Protein AF-W0UA35-F1 (afdb_monomer)

Sequence (56 aa):
VEHNRGHHVRVATPEDPASARYGETFWEFLPRCVIGSVASAWAIEKRRLARQNKPV

pLDDT: mean 96.51, std 2.16, range [85.75, 98.56]

Solvent-accessible surface area (backbone atoms only — not comparable to full-atom values): 3297 Å² total; per-residue (Å²): 110,30,61,77,72,39,37,69,75,32,64,82,37,95,88,16,42,80,42,80,56,90,90,58,48,70,79,62,40,51,61,49,21,54,56,40,40,54,53,50,28,51,56,54,47,45,55,53,28,54,78,66,78,42,84,126

Mean predicted aligned error: 2.33 Å

Structure (mmCIF, N/CA/C/O backbone):
data_AF-W0UA35-F1
#
_entry.id   AF-W0UA35-F1
#
loop_
_atom_site.group_PDB
_atom_site.id
_atom_site.type_symbol
_atom_site.label_atom_id
_atom_site.label_alt_id
_atom_site.label_comp_id
_atom_site.label_asym_id
_atom_site.label_entity_id
_atom_site.label_seq_id
_atom_site.pdbx_PDB_ins_code
_atom_site.Cartn_x
_atom_site.Cartn_y
_atom_site.Cartn_z
_atom_site.occupancy
_atom_site.B_iso_or_equiv
_atom_site.auth_seq_id
_atom_site.auth_comp_id
_atom_site.auth_asym_id
_atom_site.auth_atom_id
_atom_site.pdbx_PDB_model_num
ATOM 1 N N . VAL A 1 1 ? -4.807 -5.455 8.054 1.00 85.75 1 VAL A N 1
ATOM 2 C CA . VAL A 1 1 ? -6.033 -4.626 7.903 1.00 85.75 1 VAL A CA 1
ATOM 3 C C . VAL A 1 1 ? -6.151 -4.105 6.482 1.00 85.75 1 VAL A C 1
ATOM 5 O O . VAL A 1 1 ? -7.150 -4.414 5.849 1.00 85.75 1 VAL A O 1
ATOM 8 N N . GLU A 1 2 ? -5.131 -3.399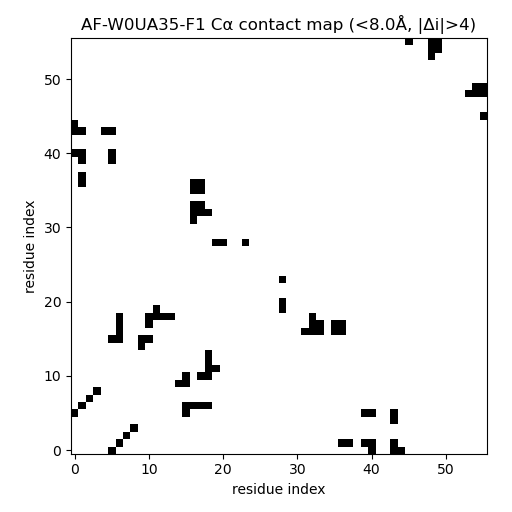 5.986 1.00 95.38 2 GLU A N 1
ATOM 9 C CA . GLU A 1 2 ? -5.054 -2.869 4.615 1.00 95.38 2 GLU A CA 1
ATOM 10 C C . GLU A 1 2 ? -5.244 -3.959 3.557 1.00 95.38 2 GLU A C 1
ATOM 12 O O . GLU A 1 2 ? -6.261 -3.941 2.885 1.00 95.38 2 GLU A O 1
ATOM 17 N N . HIS A 1 3 ? -4.369 -4.967 3.509 1.00 94.50 3 HIS A N 1
ATOM 18 C CA . HIS A 1 3 ? -4.379 -5.960 2.431 1.00 94.50 3 HIS A CA 1
ATOM 19 C C . HIS A 1 3 ? -5.780 -6.550 2.155 1.00 94.50 3 HIS A C 1
ATOM 21 O O . HIS A 1 3 ? -6.317 -6.431 1.060 1.00 94.50 3 HIS A O 1
ATOM 27 N N . ASN A 1 4 ? -6.444 -7.092 3.181 1.00 94.19 4 ASN A N 1
ATOM 28 C CA . ASN A 1 4 ? -7.744 -7.759 3.021 1.00 94.19 4 ASN A CA 1
ATOM 29 C C . ASN A 1 4 ? -8.932 -6.800 2.835 1.00 94.19 4 ASN A C 1
ATOM 31 O O . ASN A 1 4 ? -9.938 -7.187 2.253 1.00 94.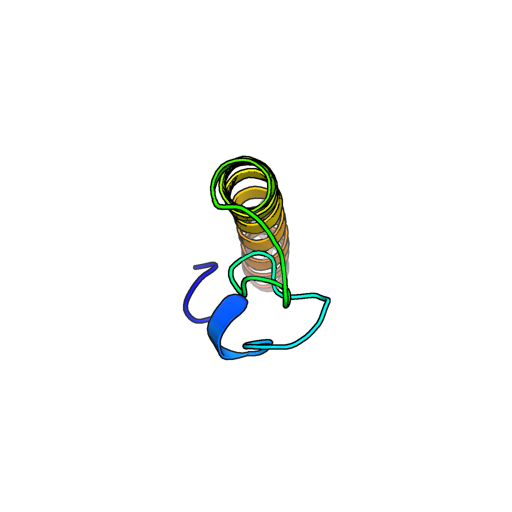19 4 ASN A O 1
ATOM 35 N N . ARG A 1 5 ? -8.878 -5.587 3.403 1.00 92.38 5 ARG A N 1
ATOM 36 C CA . ARG A 1 5 ? -10.029 -4.652 3.448 1.00 92.38 5 ARG A CA 1
ATOM 37 C C . ARG A 1 5 ? -9.830 -3.395 2.592 1.00 92.38 5 ARG A C 1
ATOM 39 O O . ARG A 1 5 ? -10.699 -2.526 2.561 1.00 92.38 5 ARG A O 1
ATOM 46 N N . GLY A 1 6 ? -8.673 -3.284 1.958 1.00 94.94 6 GLY A N 1
ATOM 47 C CA . GLY A 1 6 ? -8.213 -2.211 1.092 1.00 94.94 6 GLY A CA 1
ATOM 48 C C . GLY A 1 6 ? -7.838 -2.801 -0.256 1.00 94.94 6 GLY A C 1
ATOM 49 O O . GLY A 1 6 ? -8.696 -2.819 -1.135 1.00 94.94 6 GLY A O 1
ATOM 50 N N . HIS A 1 7 ? -6.616 -3.329 -0.378 1.00 96.50 7 HIS A N 1
ATOM 51 C CA . HIS A 1 7 ? -6.090 -3.919 -1.613 1.00 96.50 7 HIS A CA 1
ATOM 52 C C . HIS A 1 7 ? -7.054 -4.911 -2.277 1.00 96.50 7 HIS A C 1
ATOM 54 O O . HIS A 1 7 ? -7.511 -4.639 -3.375 1.00 96.50 7 HIS A O 1
ATOM 60 N N . HIS A 1 8 ? -7.476 -5.995 -1.611 1.00 97.25 8 HIS A N 1
ATOM 61 C CA . HIS A 1 8 ? -8.387 -6.987 -2.224 1.00 97.25 8 HIS A CA 1
ATOM 62 C C . HIS A 1 8 ? -9.727 -6.399 -2.695 1.00 97.25 8 HIS A C 1
ATOM 64 O O . HIS A 1 8 ? -10.335 -6.913 -3.625 1.00 97.25 8 HIS A O 1
ATOM 70 N N . VAL A 1 9 ? -10.189 -5.308 -2.076 1.00 96.00 9 VAL A N 1
ATOM 71 C CA . VAL A 1 9 ? -11.443 -4.632 -2.454 1.00 96.00 9 VAL A CA 1
ATOM 72 C C . VAL A 1 9 ? -11.263 -3.753 -3.697 1.00 96.00 9 VAL A C 1
ATOM 74 O O . VAL A 1 9 ? -12.231 -3.502 -4.409 1.00 96.00 9 VAL A O 1
ATOM 77 N N . ARG A 1 10 ? -10.048 -3.253 -3.940 1.00 94.50 10 ARG A N 1
ATOM 78 C CA . ARG A 1 10 ? -9.721 -2.274 -4.991 1.00 94.50 10 ARG A CA 1
ATOM 79 C C . ARG A 1 10 ? -8.609 -2.756 -5.924 1.00 94.50 10 ARG A C 1
ATOM 81 O O . ARG A 1 10 ? -7.983 -1.954 -6.602 1.00 94.50 10 ARG A O 1
ATOM 88 N N . VAL A 1 11 ? -8.328 -4.055 -5.935 1.00 96.62 11 VAL A N 1
ATOM 89 C CA . VAL A 1 11 ? -7.182 -4.611 -6.654 1.00 96.62 11 VAL A CA 1
ATOM 90 C C . VAL A 1 11 ? -7.252 -4.216 -8.127 1.00 96.62 11 VAL A C 1
ATOM 92 O O . VAL A 1 11 ? -8.315 -4.258 -8.745 1.00 96.62 11 VAL A O 1
ATOM 95 N N . ALA A 1 12 ? -6.112 -3.793 -8.668 1.00 94.75 12 ALA A N 1
ATOM 96 C CA . ALA A 1 12 ? -5.954 -3.270 -10.020 1.00 94.75 12 ALA A CA 1
ATOM 97 C C . ALA A 1 12 ? -6.751 -1.987 -10.350 1.00 94.75 12 ALA A C 1
ATOM 99 O O . ALA A 1 12 ? -6.812 -1.609 -11.521 1.00 94.75 12 ALA A O 1
ATOM 100 N N . THR A 1 13 ? -7.316 -1.275 -9.364 1.00 95.38 13 THR A N 1
ATOM 101 C CA . THR A 1 13 ? -7.902 0.061 -9.576 1.00 95.38 13 THR A CA 1
ATOM 102 C C . THR A 1 13 ? -6.904 1.181 -9.238 1.00 95.38 13 THR A C 1
ATOM 104 O O . THR A 1 13 ? -5.946 0.959 -8.491 1.00 95.38 13 THR A O 1
ATOM 107 N N . PRO A 1 14 ? -7.092 2.413 -9.758 1.00 93.38 14 PRO A N 1
ATOM 108 C CA . PRO A 1 14 ? -6.197 3.543 -9.475 1.00 93.38 14 P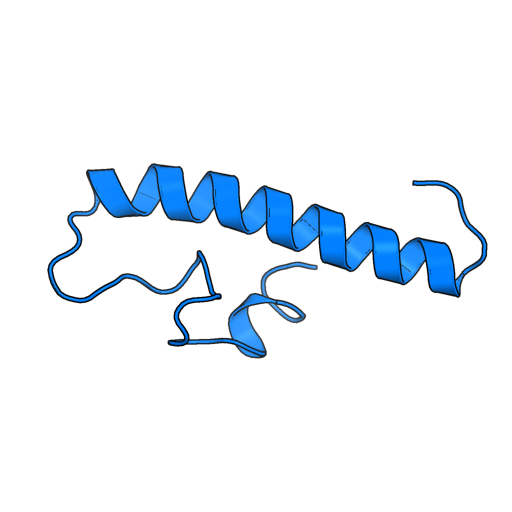RO A CA 1
ATOM 109 C C . PRO A 1 14 ? -6.051 3.898 -7.986 1.00 93.38 14 PRO A C 1
ATOM 111 O O . PRO A 1 14 ? -5.041 4.481 -7.585 1.00 93.38 14 PRO A O 1
ATOM 114 N N . GLU A 1 15 ? -7.054 3.566 -7.173 1.00 93.50 15 GLU A N 1
ATOM 115 C CA . GLU A 1 15 ? -7.111 3.830 -5.732 1.00 93.50 15 GLU A CA 1
ATOM 116 C C . GLU A 1 15 ? -6.374 2.780 -4.888 1.00 93.50 15 GLU A C 1
ATOM 118 O O . GLU A 1 15 ? -6.300 2.922 -3.662 1.00 93.50 15 GLU A O 1
ATOM 123 N N . ASP A 1 16 ? -5.871 1.709 -5.502 1.00 96.94 16 ASP A N 1
ATOM 124 C CA . ASP A 1 16 ? -5.069 0.704 -4.821 1.00 96.94 16 ASP A CA 1
ATOM 125 C C . ASP A 1 16 ? -3.570 1.031 -4.912 1.00 96.94 16 ASP A C 1
ATOM 127 O O . ASP A 1 16 ? -2.948 0.893 -5.970 1.00 96.94 16 ASP A O 1
ATOM 131 N N . PRO A 1 17 ? -2.939 1.439 -3.797 1.00 96.69 17 PRO A N 1
ATOM 132 C CA . PRO A 1 17 ? -1.516 1.732 -3.791 1.00 96.69 17 PRO A CA 1
ATOM 133 C C . PRO A 1 17 ? -0.657 0.485 -4.045 1.00 96.69 17 PRO A C 1
ATOM 135 O O . PRO A 1 17 ? 0.454 0.635 -4.550 1.00 96.69 17 PRO A O 1
ATOM 138 N N . ALA A 1 18 ? -1.161 -0.716 -3.740 1.00 97.38 18 ALA A N 1
ATOM 139 C CA . ALA A 1 18 ? -0.422 -1.969 -3.857 1.00 97.38 18 ALA A CA 1
ATOM 140 C C . ALA A 1 18 ? -0.474 -2.594 -5.262 1.00 97.38 18 ALA A C 1
ATOM 142 O O . ALA A 1 18 ? 0.254 -3.550 -5.528 1.00 97.38 18 ALA A O 1
ATOM 143 N N . SER A 1 19 ? -1.264 -2.032 -6.181 1.00 97.56 19 SER A N 1
ATOM 144 C CA . SER A 1 19 ? -1.228 -2.397 -7.597 1.00 97.56 19 SER A CA 1
ATOM 145 C C . SER A 1 19 ? -0.197 -1.549 -8.339 1.00 97.56 19 SER A C 1
ATOM 147 O O . SER A 1 19 ? -0.241 -0.314 -8.310 1.00 97.56 19 SER A O 1
ATOM 149 N N . ALA A 1 20 ? 0.755 -2.211 -8.996 1.00 96.44 20 ALA A N 1
ATOM 150 C CA . ALA A 1 20 ? 1.719 -1.546 -9.865 1.00 96.44 20 ALA A CA 1
ATOM 151 C C . ALA A 1 20 ? 1.021 -1.018 -11.124 1.00 96.44 20 ALA A C 1
ATOM 153 O O . ALA A 1 20 ? 0.130 -1.670 -11.678 1.00 96.44 20 ALA A O 1
ATOM 154 N N . ARG A 1 21 ? 1.422 0.169 -11.579 1.00 95.75 21 ARG A N 1
ATOM 155 C CA . ARG A 1 21 ? 0.911 0.747 -12.828 1.00 95.75 21 ARG A CA 1
ATOM 156 C C . ARG A 1 21 ? 1.699 0.203 -14.015 1.00 95.75 21 ARG A C 1
ATOM 158 O O . ARG A 1 21 ? 2.865 -0.165 -13.889 1.00 95.75 21 ARG A O 1
ATOM 165 N N . TYR A 1 22 ? 1.077 0.189 -15.191 1.00 96.00 22 TYR A N 1
ATOM 166 C CA . TYR A 1 22 ? 1.786 -0.171 -16.415 1.00 96.00 22 TYR A CA 1
ATOM 167 C C . TYR A 1 22 ? 2.958 0.792 -16.657 1.00 96.00 22 TYR A C 1
ATOM 169 O O . TYR A 1 22 ? 2.768 2.007 -16.662 1.00 96.00 22 TYR A O 1
ATOM 177 N N . GLY A 1 23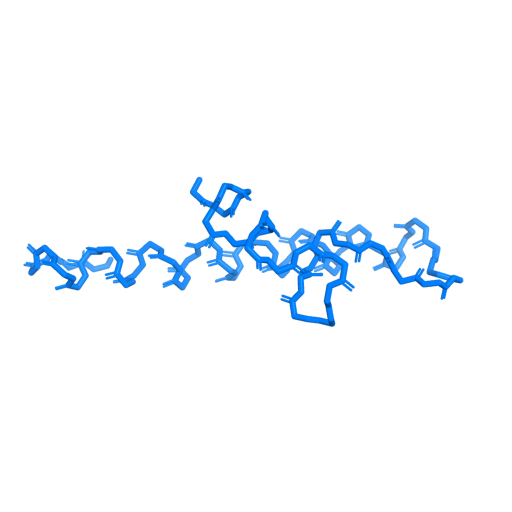 ? 4.159 0.240 -16.848 1.00 97.25 23 GLY A N 1
ATOM 178 C CA . GLY A 1 23 ? 5.386 1.012 -17.067 1.00 97.25 23 GLY A CA 1
ATOM 179 C C . GLY A 1 23 ? 6.015 1.617 -15.807 1.00 97.25 23 GLY A C 1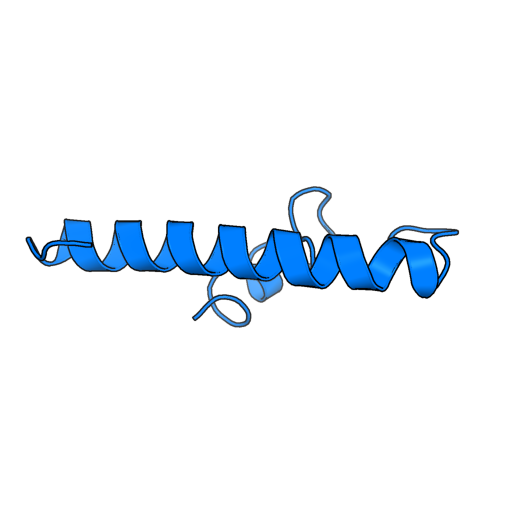
ATOM 180 O O . GLY A 1 23 ? 7.033 2.290 -15.923 1.00 97.25 23 GLY A O 1
ATOM 181 N N . GLU A 1 24 ? 5.453 1.379 -14.620 1.00 97.88 24 GLU A N 1
ATOM 182 C CA . GLU A 1 24 ? 6.029 1.861 -13.365 1.00 97.88 24 GLU A CA 1
ATOM 183 C C . GLU A 1 24 ? 7.282 1.063 -12.999 1.00 97.88 24 GLU A C 1
ATOM 185 O O . GLU A 1 24 ? 7.263 -0.171 -12.935 1.00 97.88 24 GLU A O 1
ATOM 190 N N . THR A 1 25 ? 8.384 1.765 -12.742 1.00 98.56 25 THR A N 1
ATOM 191 C CA . THR A 1 25 ? 9.603 1.119 -12.259 1.00 98.56 25 THR A CA 1
ATOM 192 C C . THR A 1 25 ? 9.442 0.693 -10.804 1.00 98.56 25 THR A C 1
ATOM 194 O O . THR A 1 25 ? 8.661 1.258 -10.038 1.00 98.56 25 THR A O 1
ATOM 197 N N . PHE A 1 26 ? 10.253 -0.273 -10.374 1.00 97.88 26 PHE A N 1
ATOM 198 C CA . PHE A 1 26 ? 10.273 -0.695 -8.973 1.00 97.88 26 PHE A CA 1
ATOM 199 C C . PHE A 1 26 ? 10.496 0.478 -8.002 1.00 97.88 26 PHE A C 1
ATOM 201 O O . PHE A 1 26 ? 9.866 0.544 -6.947 1.00 97.88 26 PHE A O 1
ATOM 208 N N . TRP A 1 27 ? 11.368 1.419 -8.371 1.00 98.19 27 TRP A N 1
ATOM 209 C CA . TRP A 1 27 ? 11.745 2.543 -7.514 1.00 98.19 27 TRP A CA 1
ATOM 210 C C . TRP A 1 27 ? 10.679 3.633 -7.425 1.00 98.19 27 TRP A C 1
ATOM 212 O O . TRP A 1 27 ? 10.624 4.333 -6.419 1.00 98.19 27 TRP A O 1
ATOM 222 N N . GLU A 1 28 ? 9.808 3.751 -8.423 1.00 98.12 28 GLU A N 1
ATOM 223 C CA . GLU A 1 28 ? 8.614 4.602 -8.352 1.00 98.12 28 GLU A CA 1
ATOM 224 C C . GLU A 1 28 ? 7.497 3.908 -7.564 1.00 98.12 28 GLU A C 1
ATOM 226 O O . GLU A 1 28 ? 6.842 4.526 -6.718 1.00 98.12 28 GLU A O 1
ATOM 231 N N . PHE A 1 29 ? 7.328 2.601 -7.788 1.00 98.38 29 PHE A N 1
ATOM 232 C CA . PHE A 1 29 ? 6.317 1.785 -7.125 1.00 98.38 29 PHE A CA 1
ATOM 233 C C . PHE A 1 29 ? 6.528 1.716 -5.613 1.00 98.38 29 PHE A C 1
ATOM 235 O O . PHE A 1 29 ? 5.589 1.955 -4.855 1.00 98.38 29 PHE A O 1
ATOM 242 N N . LEU A 1 30 ? 7.741 1.389 -5.155 1.00 98.56 30 LEU A N 1
ATOM 243 C CA . LEU A 1 30 ? 8.013 1.088 -3.749 1.00 98.56 30 LEU A CA 1
ATOM 244 C C . LEU A 1 30 ? 7.580 2.212 -2.785 1.00 98.56 30 LEU A C 1
ATOM 246 O O . LEU A 1 30 ? 6.781 1.931 -1.886 1.00 98.56 30 LEU A O 1
ATOM 250 N N . PRO A 1 31 ? 8.026 3.475 -2.935 1.00 98.31 31 PRO A N 1
ATOM 251 C CA . PRO A 1 31 ? 7.608 4.540 -2.028 1.00 98.31 31 PRO A CA 1
ATOM 252 C C . PRO A 1 31 ? 6.107 4.841 -2.139 1.00 98.31 31 PRO A C 1
ATOM 254 O O . PRO A 1 31 ? 5.453 5.035 -1.111 1.00 98.31 31 PRO A O 1
ATOM 257 N N . ARG A 1 32 ? 5.527 4.821 -3.350 1.00 97.94 32 ARG A N 1
ATOM 258 C CA . ARG A 1 32 ? 4.086 5.048 -3.561 1.00 97.94 32 ARG A CA 1
ATOM 259 C C . ARG A 1 32 ? 3.241 3.977 -2.871 1.00 97.94 32 ARG A C 1
ATOM 261 O O . ARG A 1 32 ? 2.275 4.305 -2.181 1.00 97.94 32 ARG A O 1
ATOM 268 N N . CYS A 1 33 ? 3.614 2.715 -3.054 1.00 98.06 33 CYS A N 1
ATOM 269 C CA . CYS A 1 33 ? 2.952 1.559 -2.470 1.00 98.06 33 CYS A CA 1
ATOM 270 C C . CYS A 1 33 ? 3.016 1.612 -0.945 1.00 98.06 33 CYS A C 1
ATOM 272 O O . CYS A 1 33 ? 1.977 1.530 -0.292 1.00 98.06 33 CYS A O 1
ATOM 274 N N . VAL A 1 34 ? 4.204 1.818 -0.367 1.00 98.06 34 VAL A N 1
ATOM 275 C CA . VAL A 1 34 ? 4.385 1.829 1.093 1.00 98.06 34 VAL A CA 1
ATOM 276 C C . VAL A 1 34 ? 3.602 2.972 1.737 1.00 98.06 34 VAL A C 1
ATOM 278 O O . VAL A 1 34 ? 2.790 2.728 2.631 1.00 98.06 34 VAL A O 1
ATOM 281 N N . ILE A 1 35 ? 3.784 4.210 1.264 1.00 98.44 35 ILE A N 1
ATOM 282 C CA . ILE A 1 35 ? 3.116 5.386 1.845 1.00 98.44 35 ILE A CA 1
ATOM 283 C C . ILE A 1 35 ? 1.598 5.279 1.665 1.00 98.44 35 ILE A C 1
ATOM 285 O O . ILE A 1 35 ? 0.838 5.478 2.618 1.00 98.44 35 ILE A O 1
ATOM 289 N N . GLY A 1 36 ? 1.147 4.915 0.463 1.00 98.00 36 GLY A N 1
ATOM 290 C CA . GLY A 1 36 ? -0.273 4.754 0.169 1.00 98.00 36 GLY A CA 1
ATOM 291 C C . GLY A 1 36 ? -0.920 3.640 0.993 1.00 98.00 36 GLY A C 1
ATOM 292 O O . GLY A 1 36 ? -2.025 3.822 1.505 1.00 98.00 36 GLY A O 1
ATOM 293 N N . SER A 1 37 ? -0.228 2.515 1.191 1.00 97.12 37 SER A N 1
ATOM 294 C CA . SER A 1 37 ? -0.731 1.399 1.999 1.00 97.12 37 SER A CA 1
ATOM 295 C C . SER A 1 37 ? -0.848 1.786 3.472 1.00 97.12 37 SER A C 1
ATOM 297 O O . SER A 1 37 ? -1.857 1.486 4.106 1.00 97.12 37 SER A O 1
ATOM 299 N N . VAL A 1 38 ? 0.119 2.523 4.026 1.00 98.00 38 VAL A N 1
ATOM 300 C CA . VAL A 1 38 ? 0.026 3.027 5.409 1.00 98.00 38 VAL A CA 1
ATOM 301 C C . VAL A 1 38 ? -1.163 3.982 5.568 1.00 98.00 38 VAL A C 1
ATOM 303 O O . VAL A 1 38 ? -1.958 3.824 6.498 1.00 98.00 38 VAL A O 1
ATOM 306 N N . ALA A 1 39 ? -1.352 4.920 4.635 1.00 97.56 39 ALA A N 1
ATOM 307 C CA . ALA A 1 39 ? -2.495 5.835 4.655 1.00 97.56 39 ALA A CA 1
ATOM 308 C C . ALA A 1 39 ? -3.843 5.092 4.526 1.00 97.56 39 ALA A C 1
ATOM 310 O O . ALA A 1 39 ? -4.784 5.362 5.279 1.00 97.56 39 ALA A O 1
ATOM 311 N N . SER A 1 40 ? -3.923 4.114 3.617 1.00 97.12 40 SER A N 1
ATOM 312 C CA . SER A 1 40 ? -5.084 3.230 3.428 1.00 97.12 40 SER A CA 1
ATOM 313 C C . SER A 1 40 ? -5.395 2.452 4.711 1.00 97.12 40 SER A C 1
ATOM 315 O O . SER A 1 40 ? -6.540 2.448 5.178 1.00 97.12 40 SER A O 1
ATOM 317 N N . ALA A 1 41 ? -4.371 1.870 5.346 1.00 96.94 41 ALA A N 1
ATOM 318 C CA . ALA A 1 41 ? -4.495 1.140 6.604 1.00 96.94 41 ALA A CA 1
ATOM 319 C C . ALA A 1 41 ? -5.084 2.023 7.709 1.00 96.94 41 ALA A C 1
ATOM 321 O O . ALA A 1 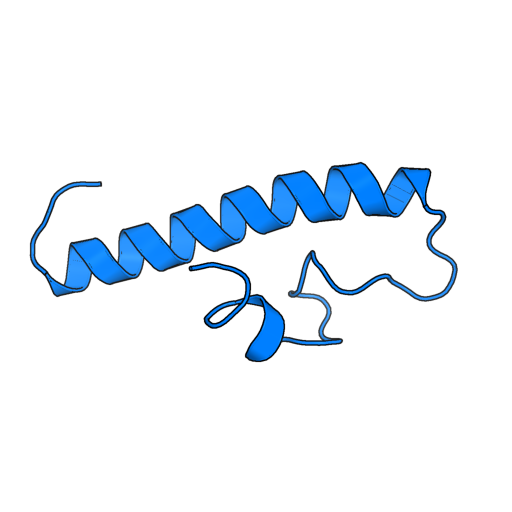41 ? -6.045 1.620 8.369 1.00 96.94 41 ALA A O 1
ATOM 322 N N . TRP A 1 42 ? -4.547 3.236 7.867 1.00 97.88 42 TRP A N 1
ATOM 323 C CA . TRP A 1 42 ? -4.998 4.191 8.874 1.00 97.88 42 TRP A CA 1
ATOM 324 C C . TRP A 1 42 ? -6.455 4.599 8.657 1.00 97.88 42 TRP A C 1
ATOM 326 O O . TRP A 1 42 ? -7.253 4.600 9.593 1.00 97.88 42 TRP A O 1
ATOM 336 N N . ALA A 1 43 ? -6.844 4.887 7.413 1.00 96.94 43 ALA A N 1
ATOM 337 C CA . ALA A 1 43 ? -8.221 5.241 7.081 1.00 96.94 43 ALA A CA 1
ATOM 338 C C . ALA A 1 43 ? -9.205 4.091 7.365 1.00 96.94 43 ALA A C 1
ATOM 340 O O . ALA A 1 43 ? -10.289 4.322 7.911 1.00 96.94 43 ALA A O 1
ATOM 341 N N . ILE A 1 44 ? -8.836 2.851 7.025 1.00 96.62 44 ILE A N 1
ATOM 342 C CA . ILE A 1 44 ? -9.655 1.663 7.311 1.00 96.62 44 ILE A CA 1
ATOM 343 C C . ILE A 1 44 ? -9.801 1.469 8.821 1.00 96.62 44 ILE A C 1
ATOM 345 O O . ILE A 1 44 ? -10.906 1.209 9.308 1.00 96.62 44 ILE A O 1
ATOM 349 N N . GLU A 1 45 ? -8.707 1.610 9.563 1.00 97.56 45 GLU A N 1
ATOM 350 C CA . GLU A 1 45 ? -8.700 1.383 11.002 1.00 97.56 45 GLU A CA 1
ATOM 351 C C . GLU A 1 45 ? -9.462 2.475 11.756 1.00 97.56 45 GLU A C 1
ATOM 353 O O . GLU A 1 45 ? -10.329 2.160 12.570 1.00 97.56 45 GLU A O 1
ATOM 358 N N . LYS A 1 46 ? -9.284 3.745 11.378 1.00 97.75 46 LYS A N 1
ATOM 359 C CA . LYS A 1 46 ? -10.089 4.868 11.879 1.00 97.75 46 LYS A CA 1
ATOM 360 C C . LYS A 1 46 ? -11.589 4.625 11.688 1.00 97.75 46 LYS A C 1
ATOM 362 O O . LYS A 1 46 ? -12.370 4.825 12.615 1.00 97.75 46 LYS A O 1
ATOM 367 N N . ARG A 1 47 ? -12.012 4.127 10.518 1.00 97.25 47 ARG A N 1
ATOM 368 C CA . ARG A 1 47 ? -13.422 3.756 10.266 1.00 97.25 47 ARG A CA 1
ATOM 369 C C . ARG A 1 47 ? -13.876 2.559 11.106 1.00 97.25 47 ARG A C 1
ATOM 371 O O . ARG A 1 47 ? -15.047 2.476 11.474 1.00 97.25 47 ARG A O 1
ATOM 378 N N . ARG A 1 48 ? -12.996 1.594 11.394 1.00 97.00 48 ARG A N 1
ATOM 379 C CA . ARG A 1 48 ? -13.305 0.465 12.289 1.00 97.00 48 ARG A CA 1
ATOM 380 C C . ARG A 1 48 ? -13.527 0.949 13.722 1.00 97.00 48 ARG A C 1
ATOM 382 O O . ARG A 1 48 ? -14.523 0.552 14.318 1.00 97.00 48 ARG A O 1
ATOM 389 N N . LEU A 1 49 ? -12.639 1.796 14.236 1.00 97.88 49 LEU A N 1
ATOM 390 C CA . LEU A 1 49 ? -12.698 2.333 15.598 1.00 97.88 49 LEU A CA 1
ATOM 391 C C . LEU A 1 49 ? -13.908 3.252 15.795 1.00 97.88 49 LEU A C 1
ATOM 393 O O . LEU A 1 49 ? -14.627 3.089 16.778 1.00 97.88 49 LEU A O 1
ATOM 397 N N . ALA A 1 50 ? -14.223 4.102 14.811 1.00 98.00 50 ALA A N 1
ATOM 398 C CA . ALA A 1 50 ? -15.424 4.938 14.832 1.00 98.00 50 ALA A CA 1
ATOM 399 C C . ALA A 1 50 ? -16.715 4.109 14.960 1.00 98.00 50 ALA A C 1
ATOM 401 O O . ALA A 1 50 ? -17.572 4.424 15.778 1.00 98.00 50 ALA A O 1
ATOM 402 N N . ARG A 1 51 ? -16.828 2.985 14.232 1.00 97.44 51 ARG A N 1
ATOM 403 C CA . ARG A 1 51 ? -17.966 2.050 14.367 1.00 97.44 51 ARG A CA 1
ATOM 404 C C . ARG A 1 51 ? -18.048 1.367 15.736 1.00 97.44 51 ARG A C 1
ATOM 406 O O . ARG A 1 51 ? -19.084 0.804 16.064 1.00 97.44 51 ARG A O 1
ATOM 413 N N . GLN A 1 52 ? -1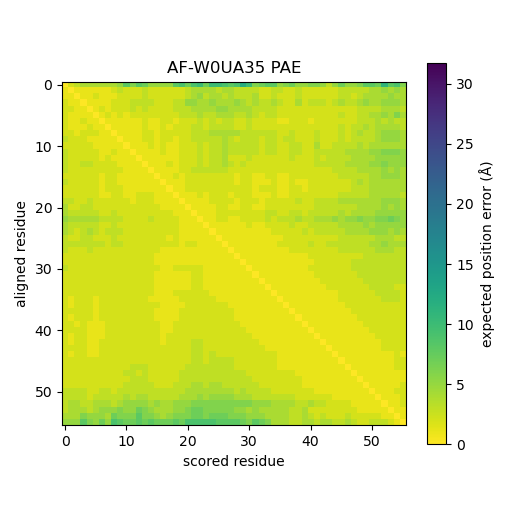6.962 1.378 16.506 1.00 97.94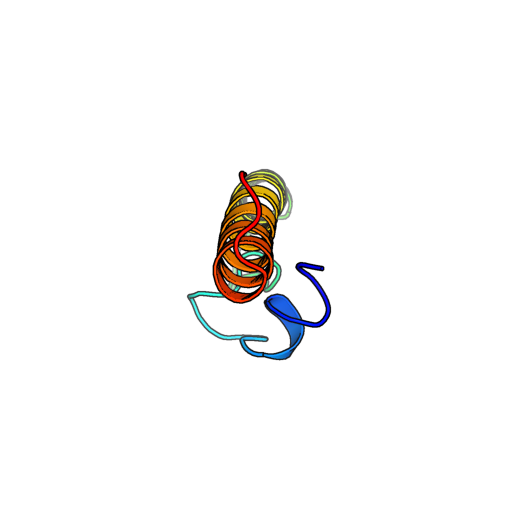 52 GLN A N 1
ATOM 414 C CA . GLN A 1 52 ? -16.892 0.823 17.859 1.00 97.94 52 GLN A CA 1
ATOM 415 C C . GLN A 1 52 ? -16.972 1.901 18.949 1.00 97.94 52 GLN A C 1
ATOM 417 O O . GLN A 1 52 ? -16.804 1.559 20.116 1.00 97.94 52 GLN A O 1
ATOM 422 N N . ASN A 1 53 ? -17.189 3.175 18.596 1.00 97.12 53 ASN A N 1
ATOM 423 C CA . ASN A 1 53 ? -17.104 4.313 19.520 1.00 97.12 53 ASN A CA 1
ATOM 424 C C . ASN A 1 53 ? -15.775 4.358 20.301 1.00 97.12 53 ASN A C 1
ATOM 426 O O . ASN A 1 5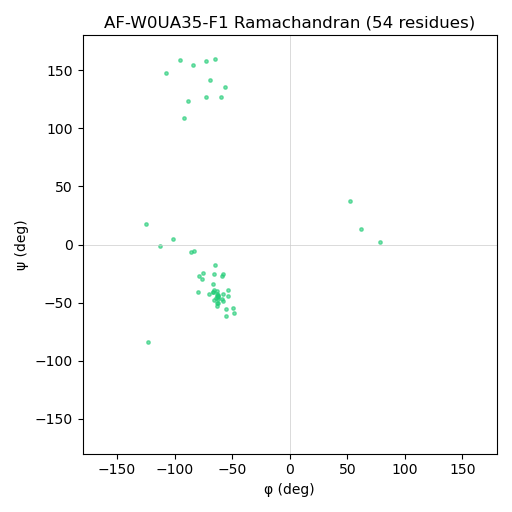3 ? -15.746 4.685 21.486 1.00 97.12 53 ASN A O 1
ATOM 430 N N . LYS A 1 54 ? -14.668 4.001 19.636 1.00 97.38 54 LYS A N 1
ATOM 431 C CA . LYS A 1 54 ? -13.312 4.039 20.202 1.00 97.38 54 LYS A CA 1
ATOM 432 C C . LYS A 1 54 ? -12.502 5.194 19.604 1.00 97.38 54 LYS A C 1
ATOM 434 O O . LYS A 1 54 ? -12.706 5.512 18.429 1.00 97.38 54 LYS A O 1
ATOM 439 N N . PRO A 1 55 ? -11.586 5.803 20.380 1.00 93.81 55 PRO A N 1
ATOM 440 C CA . PRO A 1 55 ? -10.661 6.803 19.855 1.00 93.81 55 PRO A CA 1
ATOM 441 C C . PRO A 1 55 ? -9.700 6.183 18.829 1.00 93.81 55 PRO A C 1
ATOM 443 O O . PRO A 1 55 ? -9.532 4.961 18.798 1.00 93.81 55 PRO A O 1
ATOM 446 N N . VAL A 1 56 ? -9.111 7.045 17.993 1.00 91.81 56 VAL A N 1
ATOM 447 C CA . VAL A 1 56 ? -8.057 6.708 17.015 1.00 91.81 56 VAL A CA 1
ATOM 448 C C . VAL A 1 56 ? -6.697 6.802 17.681 1.00 91.81 56 VAL A C 1
ATOM 450 O O . VAL A 1 56 ? -6.488 7.816 18.381 1.00 91.81 56 VAL A O 1
#

Radius of gyration: 12.79 Å; Cα contacts (8 Å, |Δi|>4): 49; chains: 1; bounding box: 30×15×37 Å

Foldseek 3Di:
DCVVPPCVVQPPHPLQLCHDDVPDDPVNSVVSSVVSSVVSVVVVVCVVCVVVVHDD

Secondary structure (DSSP, 8-state):
-HHHHTHHHHTTSTT-TTSPPTT--HHHHHHHHHHHHHHHHHHHHHHHHHTTT---